Protein AF-A0A1F6MAG1-F1 (afdb_monomer)

Foldseek 3Di:
DDDDDDPDDDPPPDPPPPDDVVVVVVVVVVVVVVVVVVVVVVVVVVVVVVVVVVVVVVVVVVVVVVVVVVVVVCVCPPPVVVVVVCVVVVHDDDPDDDDDPPPDPPDDDD

pLDDT: mean 73.32, std 12.03, range [45.16, 94.0]

Radius of gyration: 43.18 Å; Cα contacts (8 Å, |Δi|>4): 7; chains: 1; bounding box: 71×40×134 Å

Secondary structure (DSSP, 8-state):
------SSS-----------HHHHHHHHHHHHHHHHHHHHHHHHHHHHHHHHHHHHHHHHHHHHHHHHHHHHHHHHHSHHHHHHHHHHTTPPP-SS------TT--PPP-

Mean predicted aligned error: 19.21 Å

Organism: NCBI:txid1798680

Solvent-accessible surface area (backbone atoms only — not comparable to full-atom values): 7004 Å² total; per-residue (Å²): 138,82,90,84,90,81,88,84,79,80,94,73,72,74,73,83,79,81,67,56,70,68,56,54,53,50,52,51,52,51,52,49,53,52,53,53,50,48,53,51,50,56,52,48,51,57,53,51,50,52,55,51,52,52,51,52,51,52,51,53,51,53,51,52,50,48,54,51,49,52,49,50,51,50,52,63,68,30,69,66,44,51,49,54,50,40,55,75,70,70,59,74,88,75,92,73,81,82,77,82,80,73,80,80,79,80,74,85,84,129

Sequence (110 aa):
MTYSSHAIQQKNMSAPVHMRPQVRFGLFGLALTLLVLYVIQTSTLSTKGFDIAQLDSRIRELEQENQRIDFQIAQHRSMQSIQGRLTSLGMVSAENPQYINLGGSVVARR

Structure (mmCIF, N/CA/C/O backbone):
data_AF-A0A1F6MAG1-F1
#
_entry.id   AF-A0A1F6MAG1-F1
#
loop_
_atom_site.group_PDB
_atom_site.id
_atom_site.type_symbol
_atom_site.label_atom_id
_atom_site.label_alt_id
_atom_site.label_comp_id
_atom_site.label_asym_id
_atom_site.label_entity_id
_atom_site.label_seq_id
_atom_site.pdbx_PDB_ins_code
_atom_site.Cartn_x
_atom_site.Cartn_y
_atom_site.Cartn_z
_atom_site.occupancy
_atom_site.B_iso_or_equiv
_atom_site.auth_seq_id
_atom_site.auth_comp_id
_atom_site.auth_asym_id
_atom_site.auth_atom_id
_atom_site.pdbx_PDB_model_num
ATOM 1 N N . MET A 1 1 ? 11.099 27.177 -79.022 1.00 45.16 1 MET A N 1
ATOM 2 C CA . MET A 1 1 ? 11.961 27.918 -78.075 1.00 45.16 1 MET A CA 1
ATOM 3 C C . MET A 1 1 ? 11.246 27.918 -76.732 1.00 45.16 1 MET A C 1
ATOM 5 O O . MET A 1 1 ? 10.394 28.756 -76.503 1.00 45.16 1 MET A O 1
ATOM 9 N N . THR A 1 2 ? 11.189 26.767 -76.069 1.00 47.81 2 THR A N 1
ATOM 10 C CA . THR A 1 2 ? 12.171 26.208 -75.114 1.00 47.81 2 THR A CA 1
ATOM 11 C C . THR A 1 2 ? 12.019 26.850 -73.737 1.00 47.81 2 THR A C 1
ATOM 13 O O . THR A 1 2 ? 12.453 27.966 -73.485 1.00 47.81 2 THR A O 1
ATOM 16 N N . TYR A 1 3 ? 11.331 26.085 -72.897 1.00 55.44 3 TYR A N 1
ATOM 17 C CA . TYR A 1 3 ? 10.999 26.278 -71.494 1.00 55.44 3 TYR A CA 1
ATOM 18 C C . TYR A 1 3 ? 12.281 26.312 -70.642 1.00 55.44 3 TYR A C 1
ATOM 20 O O . TYR A 1 3 ? 13.069 25.370 -70.694 1.00 55.44 3 TYR A O 1
ATOM 28 N N . SER A 1 4 ? 12.486 27.349 -69.830 1.00 56.59 4 SER A N 1
ATOM 29 C CA . SER A 1 4 ? 13.542 27.380 -68.805 1.00 56.59 4 SER A CA 1
ATOM 30 C C . SER A 1 4 ? 12.954 27.808 -67.460 1.00 56.59 4 SER A C 1
ATOM 32 O O . SER A 1 4 ? 13.171 28.917 -66.982 1.00 56.59 4 SER A O 1
ATOM 34 N N . SER A 1 5 ? 12.173 26.909 -66.859 1.00 61.94 5 SER A N 1
ATOM 35 C CA . SER A 1 5 ? 11.707 27.000 -65.473 1.00 61.94 5 SER A CA 1
ATOM 36 C C . SER A 1 5 ? 12.336 25.865 -64.667 1.00 61.94 5 SER A C 1
ATOM 38 O O . SER A 1 5 ? 11.705 24.856 -64.385 1.00 61.94 5 SER A O 1
ATOM 40 N N . HIS A 1 6 ? 13.620 26.013 -64.346 1.00 57.47 6 HIS A N 1
ATOM 41 C CA . HIS A 1 6 ? 14.326 25.157 -63.388 1.00 57.47 6 HIS A CA 1
ATOM 42 C C . HIS A 1 6 ? 15.360 25.998 -62.636 1.00 57.47 6 HIS A C 1
ATOM 44 O O . HIS A 1 6 ? 16.554 25.732 -62.679 1.00 57.47 6 HIS A O 1
ATOM 50 N N . ALA A 1 7 ? 14.903 27.065 -61.983 1.00 60.69 7 ALA A N 1
ATOM 51 C CA . ALA A 1 7 ? 15.760 27.905 -61.148 1.00 60.69 7 ALA A CA 1
ATOM 52 C C . ALA A 1 7 ? 15.323 27.922 -59.681 1.00 60.69 7 ALA A C 1
ATOM 54 O O . ALA A 1 7 ? 15.740 28.804 -58.955 1.00 60.69 7 ALA A O 1
ATOM 55 N N . ILE A 1 8 ? 14.493 26.981 -59.216 1.00 58.06 8 ILE A N 1
ATOM 56 C CA . ILE A 1 8 ? 14.210 26.822 -57.780 1.00 58.06 8 ILE A CA 1
ATOM 57 C C . ILE A 1 8 ? 13.969 25.340 -57.479 1.00 58.06 8 ILE A C 1
ATOM 59 O O . ILE A 1 8 ? 12.873 24.920 -57.124 1.00 58.06 8 ILE A O 1
ATOM 63 N N . GLN A 1 9 ? 14.983 24.499 -57.659 1.00 62.88 9 GLN A N 1
ATOM 64 C CA . GLN A 1 9 ? 14.946 23.171 -57.057 1.00 62.88 9 GLN A CA 1
ATOM 65 C C . GLN A 1 9 ? 16.329 22.813 -56.528 1.00 62.88 9 GLN A C 1
ATOM 67 O O . GLN A 1 9 ? 17.321 22.913 -57.237 1.00 62.88 9 GLN A O 1
ATOM 72 N N . GLN A 1 10 ? 16.348 22.388 -55.264 1.00 60.47 10 GLN A N 1
ATOM 73 C CA . GLN A 1 10 ? 17.463 21.726 -54.585 1.00 60.47 10 GLN A CA 1
ATOM 74 C C . GLN A 1 10 ? 18.631 22.602 -54.097 1.00 60.47 10 GLN A C 1
ATOM 76 O O . GLN A 1 10 ? 19.793 22.302 -54.330 1.00 60.47 10 GLN A O 1
ATOM 81 N N . LYS A 1 11 ? 18.344 23.598 -53.249 1.00 55.31 11 LYS A N 1
ATOM 82 C CA . LYS A 1 11 ? 19.283 24.008 -52.179 1.00 55.31 11 LYS A CA 1
ATOM 83 C C . LYS A 1 11 ? 18.819 23.470 -50.817 1.00 55.31 11 LYS A C 1
ATOM 85 O O . LYS A 1 11 ? 18.904 24.143 -49.803 1.00 55.31 11 LYS A O 1
ATOM 90 N N . ASN A 1 12 ? 18.325 22.235 -50.807 1.00 60.38 12 ASN A N 1
ATOM 91 C CA . ASN A 1 12 ? 18.151 21.431 -49.595 1.00 60.38 12 ASN A CA 1
ATOM 92 C C . ASN A 1 12 ? 19.123 20.250 -49.680 1.00 60.38 12 ASN A C 1
ATOM 94 O O . ASN A 1 12 ? 18.739 19.091 -49.573 1.00 60.38 12 ASN A O 1
ATOM 98 N N . MET A 1 13 ? 20.389 20.548 -49.971 1.00 56.38 13 MET A N 1
ATOM 99 C CA . MET A 1 13 ? 21.463 19.570 -49.878 1.00 56.38 13 MET A CA 1
ATOM 100 C C . MET A 1 13 ? 21.768 19.422 -48.390 1.00 56.38 13 MET A C 1
ATOM 102 O O . MET A 1 13 ? 22.483 20.231 -47.800 1.00 56.38 13 MET A O 1
ATOM 106 N N . SER A 1 14 ? 21.129 18.432 -47.768 1.00 62.75 14 SER A N 1
ATOM 107 C CA . SER A 1 14 ? 21.480 17.940 -46.444 1.00 62.75 14 SER A CA 1
ATOM 108 C C . SER A 1 14 ? 22.992 17.741 -46.401 1.00 62.75 14 SER A C 1
ATOM 110 O O . SER A 1 14 ? 23.539 16.951 -47.171 1.00 62.75 14 SER A O 1
ATOM 112 N N . ALA A 1 15 ? 23.668 18.513 -45.549 1.00 62.00 15 ALA A N 1
ATOM 113 C CA . ALA A 1 15 ? 25.105 18.410 -45.367 1.00 62.00 15 ALA A CA 1
ATOM 114 C C . ALA A 1 15 ? 25.474 16.938 -45.116 1.00 62.00 15 ALA A C 1
ATOM 116 O O . ALA A 1 15 ? 24.825 16.294 -44.283 1.00 62.00 15 ALA A O 1
ATOM 117 N N . PRO A 1 16 ? 26.484 16.376 -45.805 1.00 58.09 16 PRO A N 1
ATOM 118 C CA . PRO A 1 16 ? 26.960 15.047 -45.480 1.00 58.09 16 PRO A CA 1
ATOM 119 C C . PRO A 1 16 ? 27.588 15.133 -44.092 1.00 58.09 16 PRO A C 1
ATOM 121 O O . PRO A 1 16 ? 28.713 15.603 -43.926 1.00 58.09 16 PRO A O 1
ATOM 124 N N . VAL A 1 17 ? 26.835 14.715 -43.077 1.00 64.62 17 VAL A N 1
ATOM 125 C CA . VAL A 1 17 ? 27.335 14.569 -41.716 1.00 64.62 17 VAL A CA 1
ATOM 126 C C . VAL A 1 17 ? 28.367 13.439 -41.741 1.00 64.62 17 VAL A C 1
ATOM 128 O O . VAL A 1 17 ? 28.059 12.265 -41.537 1.00 64.62 17 VAL A O 1
ATOM 131 N N . HIS A 1 18 ? 29.619 13.794 -42.030 1.00 64.06 18 HIS A N 1
ATOM 132 C CA . HIS A 1 18 ? 30.786 12.949 -41.810 1.00 64.06 18 HIS A CA 1
ATOM 133 C C . HIS A 1 18 ? 31.040 12.884 -40.299 1.00 64.06 18 HIS A C 1
ATOM 135 O O . HIS A 1 18 ? 31.960 13.488 -39.752 1.00 64.06 18 HIS A O 1
ATOM 141 N N . MET A 1 19 ? 30.167 12.166 -39.594 1.00 63.09 19 MET A N 1
ATOM 142 C CA . MET A 1 19 ? 30.405 11.789 -38.208 1.00 63.09 19 MET A CA 1
ATOM 143 C C . MET A 1 19 ? 31.572 10.811 -38.178 1.00 63.09 19 MET A C 1
ATOM 145 O O . MET A 1 19 ? 31.524 9.750 -38.806 1.00 63.09 19 MET A O 1
ATOM 149 N N . ARG A 1 20 ? 32.614 11.162 -37.417 1.00 77.31 20 ARG A N 1
ATOM 150 C CA . ARG A 1 20 ? 33.705 10.242 -37.085 1.00 77.31 20 ARG A CA 1
ATOM 151 C C . ARG A 1 20 ? 33.109 8.915 -36.593 1.00 77.31 20 ARG A C 1
ATOM 153 O O . ARG A 1 20 ? 32.183 8.949 -35.777 1.00 77.31 20 ARG A O 1
ATOM 160 N N . PRO A 1 21 ? 33.633 7.754 -37.023 1.00 75.12 21 PRO A N 1
ATOM 161 C CA . PRO A 1 21 ? 33.065 6.447 -36.679 1.00 75.12 21 PRO A CA 1
ATOM 162 C C . PRO A 1 21 ? 32.954 6.231 -35.161 1.00 75.12 21 PRO A C 1
ATOM 164 O O . PRO A 1 21 ? 32.010 5.604 -34.696 1.00 75.12 21 PRO A O 1
ATOM 167 N N . GLN A 1 22 ? 33.835 6.857 -34.377 1.00 79.00 22 GLN A N 1
ATOM 168 C CA . GLN A 1 22 ? 33.795 6.871 -32.911 1.00 79.00 22 GLN A CA 1
ATOM 169 C C . GLN A 1 22 ? 32.488 7.447 -32.337 1.00 79.00 22 GLN A C 1
ATOM 171 O O . GLN A 1 22 ? 31.956 6.912 -31.370 1.00 79.00 22 GLN A O 1
ATOM 176 N N . VAL A 1 23 ? 31.928 8.495 -32.955 1.00 86.12 23 VAL A N 1
ATOM 177 C CA . VAL A 1 23 ? 30.664 9.110 -32.513 1.00 86.12 23 VAL A CA 1
ATOM 178 C C . VAL A 1 23 ? 29.492 8.168 -32.776 1.00 86.12 23 VAL A C 1
ATOM 180 O O . VAL A 1 23 ? 28.591 8.068 -31.951 1.00 86.12 23 VAL A O 1
ATOM 183 N N . ARG A 1 24 ? 29.520 7.427 -33.892 1.00 82.94 24 ARG A N 1
ATOM 184 C CA . ARG A 1 24 ? 28.489 6.431 -34.218 1.00 82.94 24 ARG A CA 1
ATOM 185 C C . ARG A 1 24 ? 28.489 5.275 -33.223 1.00 82.94 24 ARG A C 1
ATOM 187 O O . ARG A 1 24 ? 27.424 4.919 -32.735 1.00 82.94 24 ARG A O 1
ATOM 194 N N . PHE A 1 25 ? 29.663 4.741 -32.879 1.00 87.94 25 PHE A N 1
ATOM 195 C CA . PHE A 1 25 ? 29.775 3.692 -31.861 1.00 87.94 25 PHE A CA 1
ATOM 196 C C . PHE A 1 25 ? 29.337 4.178 -30.476 1.00 87.94 25 PHE A C 1
ATOM 198 O O . PHE A 1 25 ? 28.609 3.465 -29.790 1.00 87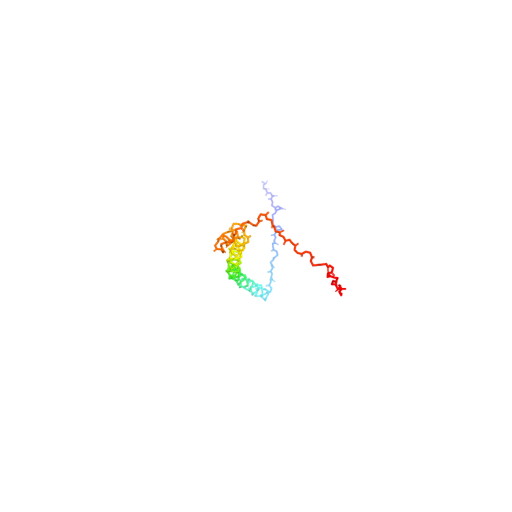.94 25 PHE A O 1
ATOM 205 N N . GLY A 1 26 ? 29.701 5.406 -30.092 1.00 92.62 26 GLY A N 1
ATOM 206 C CA . GLY A 1 26 ? 29.231 6.015 -28.845 1.00 92.62 26 GLY A CA 1
ATOM 207 C C . GLY A 1 26 ? 27.709 6.176 -28.805 1.00 92.62 26 GLY A C 1
ATOM 208 O O . GLY A 1 26 ? 27.079 5.810 -27.815 1.00 92.62 26 GLY A O 1
ATOM 209 N N . LEU A 1 27 ? 27.104 6.651 -29.899 1.00 90.00 27 LEU A N 1
ATOM 210 C CA . LEU A 1 27 ? 25.651 6.799 -30.013 1.00 90.00 27 LEU A CA 1
ATOM 211 C C . LEU A 1 27 ? 24.933 5.443 -29.938 1.00 90.00 27 LEU A C 1
ATOM 213 O O . LEU A 1 27 ? 23.900 5.327 -29.286 1.00 90.00 27 LEU A O 1
ATOM 217 N N . PHE A 1 28 ? 25.499 4.414 -30.574 1.00 92.88 28 PHE A N 1
ATOM 218 C CA . PHE A 1 28 ? 24.949 3.061 -30.555 1.00 92.88 28 PHE A CA 1
ATOM 219 C C . PHE A 1 28 ? 25.016 2.447 -29.155 1.00 92.88 28 PHE A C 1
ATOM 221 O O . PHE A 1 28 ? 24.032 1.887 -28.683 1.00 92.88 28 PHE A O 1
ATOM 228 N N . GLY A 1 29 ? 26.146 2.614 -28.461 1.00 94.00 29 GLY A N 1
ATOM 229 C CA . GLY A 1 29 ? 26.296 2.192 -27.069 1.00 94.00 29 GLY A CA 1
ATOM 230 C C . GLY A 1 29 ? 25.305 2.901 -26.147 1.00 94.00 29 GLY A C 1
ATOM 231 O O . GLY A 1 29 ? 24.633 2.247 -25.357 1.00 94.00 29 GLY A O 1
ATOM 232 N N . LEU A 1 30 ? 25.143 4.221 -26.292 1.00 92.88 30 LEU A N 1
ATOM 233 C CA . LEU A 1 30 ? 24.171 4.996 -25.517 1.00 92.88 30 LEU A CA 1
ATOM 234 C C . LEU A 1 30 ? 22.733 4.513 -25.757 1.00 92.88 30 LEU A C 1
ATOM 236 O O . LEU A 1 30 ? 21.988 4.312 -24.799 1.00 92.88 30 LEU A O 1
ATOM 240 N N . ALA A 1 31 ? 22.354 4.296 -27.018 1.00 91.69 31 ALA A N 1
ATOM 241 C CA . ALA A 1 31 ? 21.035 3.785 -27.375 1.00 91.69 31 ALA A CA 1
ATOM 242 C C . ALA A 1 31 ? 20.782 2.396 -26.771 1.00 91.69 31 ALA A C 1
ATOM 244 O O . ALA A 1 31 ? 19.699 2.141 -26.247 1.00 91.69 31 ALA A O 1
ATOM 245 N N . LEU A 1 32 ? 21.793 1.522 -26.785 1.00 93.31 32 LEU A N 1
ATOM 246 C CA . LEU A 1 32 ? 21.701 0.184 -26.207 1.00 93.31 32 LEU A CA 1
ATOM 247 C C . LEU A 1 32 ? 21.534 0.238 -24.682 1.00 93.31 32 LEU A C 1
ATOM 249 O O . LEU A 1 32 ? 20.672 -0.444 -24.134 1.00 93.31 32 LEU A O 1
ATOM 253 N N . THR A 1 33 ? 22.291 1.101 -24.000 1.00 91.19 33 THR A N 1
ATOM 254 C CA . THR A 1 33 ? 22.165 1.315 -22.551 1.00 91.19 33 THR A CA 1
ATOM 255 C C . THR A 1 33 ? 20.782 1.844 -22.180 1.00 91.19 33 THR A C 1
ATOM 257 O O . THR A 1 33 ? 20.171 1.341 -21.240 1.00 91.19 33 THR A O 1
ATOM 260 N N . LEU A 1 34 ? 20.252 2.817 -22.930 1.00 90.94 34 LEU A N 1
ATOM 261 C CA . LEU A 1 34 ? 18.901 3.346 -22.712 1.00 90.94 34 LEU A CA 1
ATOM 262 C C . LEU A 1 34 ? 17.824 2.278 -22.935 1.00 90.94 34 LEU A C 1
ATOM 264 O O . LEU A 1 34 ? 16.868 2.219 -22.167 1.00 90.94 34 LEU A O 1
ATOM 268 N N . LEU A 1 35 ? 17.996 1.410 -23.934 1.00 90.38 35 LEU A N 1
ATOM 269 C CA . LEU A 1 35 ? 17.076 0.308 -24.214 1.00 90.38 35 LEU A CA 1
ATOM 270 C C . LEU A 1 35 ? 17.054 -0.709 -23.066 1.00 90.38 35 LEU A C 1
ATOM 272 O O . LEU A 1 35 ? 15.983 -1.077 -22.589 1.00 90.38 35 LEU A O 1
ATOM 276 N N . VAL A 1 36 ? 18.225 -1.120 -22.576 1.00 87.56 36 VAL A N 1
ATOM 277 C CA . VAL A 1 36 ? 18.330 -2.041 -21.433 1.00 87.56 36 VAL A CA 1
ATOM 278 C C . VAL A 1 36 ? 17.733 -1.411 -20.171 1.00 87.56 36 VAL A C 1
ATOM 280 O O . VAL A 1 36 ? 16.955 -2.052 -19.467 1.00 87.56 36 VAL A O 1
ATOM 283 N N . LEU A 1 37 ? 18.040 -0.139 -19.905 1.00 86.81 37 LEU A N 1
ATOM 284 C CA . LEU A 1 37 ? 17.531 0.584 -18.739 1.00 86.81 37 LEU A CA 1
ATOM 285 C C . LEU A 1 37 ? 16.007 0.757 -18.800 1.00 86.81 37 LEU A C 1
ATOM 287 O O . LEU A 1 37 ? 15.340 0.604 -17.779 1.00 86.81 37 LEU A O 1
ATOM 291 N N . TYR A 1 38 ? 15.448 0.993 -19.991 1.00 84.50 38 TYR A N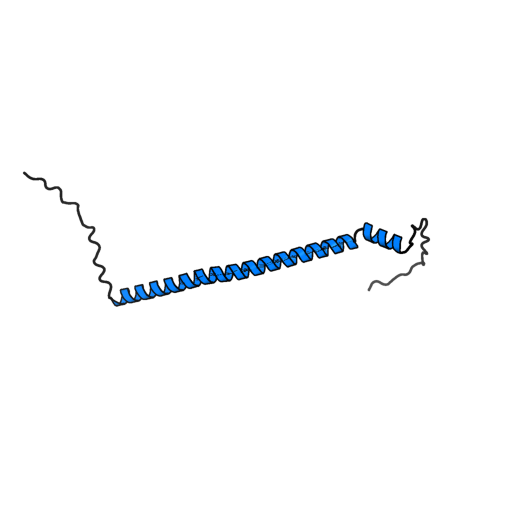 1
ATOM 292 C CA . TYR A 1 38 ? 14.005 1.042 -20.218 1.00 84.50 38 TYR A CA 1
ATOM 293 C C . TYR A 1 38 ? 13.334 -0.295 -19.890 1.00 84.50 38 TYR A C 1
ATOM 295 O O . TYR A 1 38 ? 12.378 -0.322 -19.122 1.00 84.50 38 TYR A O 1
ATOM 303 N N . VAL A 1 39 ? 13.877 -1.414 -20.378 1.00 81.06 39 VAL A N 1
ATOM 304 C CA . VAL A 1 39 ? 13.334 -2.754 -20.093 1.00 81.06 39 VAL A CA 1
ATOM 305 C C . VAL A 1 39 ? 13.383 -3.076 -18.596 1.00 81.06 39 VAL A C 1
ATOM 307 O O . VAL A 1 39 ? 12.418 -3.618 -18.052 1.00 81.06 39 VAL A O 1
ATOM 310 N N . ILE A 1 40 ? 14.464 -2.706 -17.902 1.00 77.00 40 ILE A N 1
ATOM 311 C CA . ILE A 1 40 ? 14.575 -2.873 -16.445 1.00 77.00 40 ILE A CA 1
ATOM 312 C C . ILE A 1 40 ? 13.559 -1.981 -15.719 1.00 77.00 40 ILE A C 1
ATOM 314 O O . ILE A 1 40 ? 12.903 -2.442 -14.786 1.00 77.00 40 ILE A O 1
ATOM 318 N N . GLN A 1 41 ? 13.375 -0.727 -16.144 1.00 70.25 41 GLN A N 1
ATOM 319 C CA . GLN A 1 41 ? 12.350 0.154 -15.576 1.00 70.25 41 GLN A CA 1
ATOM 320 C C . GLN A 1 41 ? 10.948 -0.419 -15.766 1.00 70.25 41 GLN A C 1
ATOM 322 O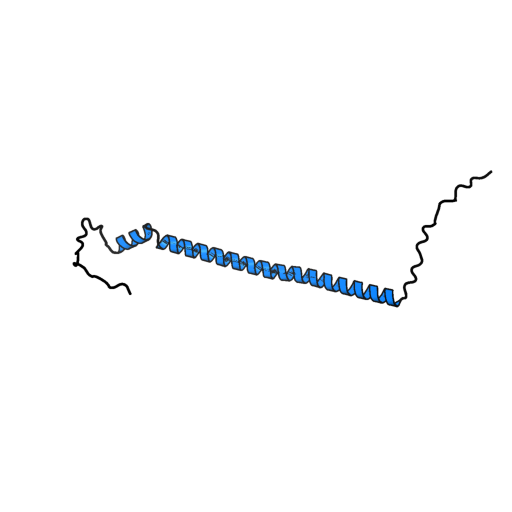 O . GLN A 1 41 ? 10.201 -0.501 -14.798 1.00 70.25 41 GLN A O 1
ATOM 327 N N . THR A 1 42 ? 10.603 -0.881 -16.967 1.00 69.12 42 THR A N 1
ATOM 328 C CA . THR A 1 42 ? 9.305 -1.507 -17.241 1.00 69.12 42 THR A CA 1
ATOM 329 C C . THR A 1 42 ? 9.099 -2.760 -16.390 1.00 69.12 42 THR A C 1
ATOM 331 O O . THR A 1 42 ? 8.043 -2.918 -15.785 1.00 69.12 42 THR A O 1
ATOM 334 N N . SER A 1 43 ? 10.126 -3.607 -16.267 1.00 60.03 43 SER A N 1
ATOM 335 C CA . SER A 1 43 ? 10.056 -4.842 -15.473 1.00 60.03 43 SER A CA 1
ATOM 336 C C . SER A 1 43 ? 9.937 -4.557 -13.971 1.00 60.03 43 SER A C 1
ATOM 338 O O . SER A 1 43 ? 9.150 -5.194 -13.278 1.00 60.03 43 SER A O 1
ATOM 340 N N . THR A 1 44 ? 10.666 -3.560 -13.459 1.00 57.38 44 THR A N 1
ATOM 341 C CA . THR A 1 44 ? 10.583 -3.151 -12.045 1.00 57.38 44 THR A CA 1
ATOM 342 C C . THR A 1 44 ? 9.282 -2.424 -11.722 1.00 57.38 44 THR A C 1
ATOM 344 O O . THR A 1 44 ? 8.808 -2.538 -10.596 1.00 57.38 44 THR A O 1
ATOM 347 N N . LEU A 1 45 ? 8.661 -1.730 -12.681 1.00 56.41 45 LEU A N 1
ATOM 348 C CA . LEU A 1 45 ? 7.321 -1.159 -12.520 1.00 56.41 45 LEU A CA 1
ATOM 349 C C . LEU A 1 45 ? 6.279 -2.263 -12.288 1.00 56.41 45 LEU A C 1
ATOM 351 O O . LEU A 1 45 ? 5.435 -2.133 -11.403 1.00 56.41 45 LEU A O 1
ATOM 355 N N . SER A 1 46 ? 6.381 -3.372 -13.027 1.00 51.06 46 SER A N 1
ATOM 356 C CA . SER A 1 46 ? 5.511 -4.538 -12.850 1.00 51.06 46 SER A CA 1
ATOM 357 C C . SER A 1 46 ? 5.728 -5.236 -11.504 1.00 51.06 46 SER A C 1
ATOM 359 O O . SER A 1 46 ? 4.750 -5.585 -10.847 1.00 51.06 46 SER A O 1
ATOM 361 N N . THR A 1 47 ? 6.975 -5.382 -11.041 1.00 58.81 47 THR A N 1
ATOM 362 C CA . THR A 1 47 ? 7.258 -5.979 -9.721 1.00 58.81 47 THR A CA 1
ATOM 363 C C . THR A 1 47 ? 6.816 -5.069 -8.571 1.00 58.81 47 THR A C 1
ATOM 365 O O . THR A 1 47 ? 6.179 -5.533 -7.631 1.00 58.81 47 THR A O 1
ATOM 368 N N . LYS A 1 48 ? 7.062 -3.756 -8.667 1.00 58.50 48 LYS A N 1
ATOM 369 C CA . LYS A 1 48 ? 6.622 -2.781 -7.654 1.00 58.50 48 LYS A CA 1
ATOM 370 C C . LYS A 1 48 ? 5.100 -2.687 -7.563 1.00 58.50 48 LYS A C 1
ATOM 372 O O . LYS A 1 48 ? 4.576 -2.505 -6.471 1.00 58.50 48 LYS A O 1
ATOM 377 N N . GLY A 1 49 ? 4.386 -2.837 -8.680 1.00 61.56 49 GLY A N 1
ATOM 378 C CA . GLY A 1 49 ? 2.923 -2.893 -8.681 1.00 61.56 49 GLY A CA 1
ATOM 379 C C . GLY A 1 49 ? 2.370 -4.085 -7.893 1.00 61.56 49 GLY A C 1
ATOM 380 O O . GLY A 1 49 ? 1.352 -3.947 -7.221 1.00 61.56 49 GLY A O 1
ATOM 381 N N . PHE A 1 50 ? 3.060 -5.229 -7.918 1.00 62.84 50 PHE A N 1
ATOM 382 C CA . PHE A 1 50 ? 2.672 -6.414 -7.152 1.00 62.84 50 PHE A CA 1
ATOM 383 C C . PHE A 1 50 ? 2.885 -6.226 -5.646 1.00 62.84 50 PHE A C 1
ATOM 385 O O . PHE A 1 50 ? 1.996 -6.554 -4.861 1.00 62.84 50 PHE A O 1
ATOM 392 N N . ASP A 1 51 ? 4.010 -5.628 -5.248 1.00 66.94 51 ASP A N 1
ATOM 393 C CA . ASP A 1 51 ? 4.271 -5.298 -3.844 1.00 66.94 51 ASP A CA 1
ATOM 394 C C . ASP A 1 51 ? 3.239 -4.290 -3.316 1.00 66.94 51 ASP A C 1
ATOM 396 O O . ASP A 1 51 ? 2.662 -4.490 -2.250 1.00 66.94 51 ASP A O 1
ATOM 400 N N . ILE A 1 52 ? 2.928 -3.247 -4.093 1.00 72.69 52 ILE A N 1
ATOM 401 C CA . ILE A 1 52 ? 1.893 -2.262 -3.739 1.00 72.69 52 ILE A CA 1
ATOM 402 C C . ILE A 1 52 ? 0.521 -2.934 -3.606 1.00 72.69 52 ILE A C 1
ATOM 404 O O . ILE A 1 52 ? -0.177 -2.694 -2.626 1.00 72.69 52 ILE A O 1
ATOM 408 N N . ALA A 1 53 ? 0.147 -3.818 -4.536 1.00 72.00 53 ALA A N 1
ATOM 409 C CA . ALA A 1 53 ? -1.126 -4.534 -4.475 1.00 72.00 53 ALA A CA 1
ATOM 410 C C . ALA A 1 53 ? -1.231 -5.459 -3.246 1.00 72.00 53 ALA A C 1
ATOM 412 O O . ALA A 1 53 ? -2.308 -5.584 -2.653 1.00 72.00 53 ALA A O 1
ATOM 413 N N . GLN A 1 54 ? -0.128 -6.092 -2.833 1.00 75.12 54 GLN A N 1
ATOM 414 C CA . GLN A 1 54 ? -0.087 -6.867 -1.590 1.00 75.12 54 GLN A CA 1
ATOM 415 C C . GLN A 1 54 ? -0.220 -5.978 -0.353 1.00 75.12 54 GLN A C 1
ATOM 417 O O . GLN A 1 54 ? -0.981 -6.316 0.555 1.00 75.12 54 GLN A O 1
ATOM 422 N N . LEU A 1 55 ? 0.482 -4.842 -0.319 1.00 77.62 55 LEU A N 1
ATOM 423 C CA . LEU A 1 55 ? 0.382 -3.881 0.779 1.00 77.62 55 LEU A CA 1
ATOM 424 C C . LEU A 1 55 ? -1.047 -3.331 0.903 1.00 77.62 55 LEU A C 1
ATOM 426 O O . LEU A 1 55 ? -1.600 -3.343 2.001 1.00 77.62 55 LEU A O 1
ATOM 430 N N . ASP A 1 56 ? -1.681 -2.947 -0.206 1.00 79.50 56 ASP A N 1
ATOM 431 C CA . ASP A 1 56 ? -3.078 -2.493 -0.232 1.00 79.50 56 ASP A CA 1
ATOM 432 C C . ASP A 1 56 ? -4.045 -3.579 0.250 1.00 79.50 56 ASP A C 1
ATOM 434 O O . ASP A 1 56 ? -4.981 -3.298 1.001 1.00 79.50 56 ASP A O 1
ATOM 438 N N . SER A 1 57 ? -3.821 -4.834 -0.150 1.00 80.75 57 SER A N 1
ATOM 439 C CA . SER A 1 57 ? -4.635 -5.962 0.317 1.00 80.75 57 SER A CA 1
ATOM 440 C C . SER A 1 57 ? -4.522 -6.133 1.833 1.00 80.75 57 SER A C 1
ATOM 442 O O . SER A 1 57 ? -5.532 -6.328 2.508 1.00 80.75 57 SER A O 1
ATOM 444 N N . ARG A 1 58 ? -3.312 -5.982 2.383 1.00 83.25 58 ARG A N 1
ATOM 445 C CA . ARG A 1 58 ? -3.066 -6.078 3.824 1.00 83.25 58 ARG A CA 1
ATOM 446 C C . ARG A 1 58 ? -3.694 -4.923 4.603 1.00 83.25 58 ARG A C 1
ATOM 448 O O . ARG A 1 58 ? -4.237 -5.148 5.680 1.00 83.25 58 ARG A O 1
ATOM 455 N N . ILE A 1 59 ? -3.647 -3.705 4.063 1.00 89.38 59 ILE A N 1
ATOM 456 C CA . ILE A 1 59 ? -4.315 -2.537 4.654 1.00 89.38 59 ILE A CA 1
ATOM 457 C C . ILE A 1 59 ? -5.825 -2.780 4.722 1.00 89.38 59 ILE A C 1
ATOM 459 O O . ILE A 1 59 ? -6.420 -2.609 5.782 1.00 89.38 59 ILE A O 1
ATOM 463 N N . ARG A 1 60 ? -6.435 -3.255 3.629 1.00 87.25 60 ARG A N 1
ATOM 464 C CA . ARG A 1 60 ? -7.875 -3.559 3.582 1.00 87.25 60 ARG A CA 1
ATOM 465 C C . ARG A 1 60 ? -8.283 -4.639 4.582 1.00 87.25 60 ARG A C 1
ATOM 467 O O . ARG A 1 60 ? -9.339 -4.524 5.199 1.00 87.25 60 ARG A O 1
ATOM 474 N N . GLU A 1 61 ? -7.466 -5.676 4.743 1.00 90.88 61 GLU A N 1
ATOM 475 C CA . GLU A 1 61 ? -7.699 -6.738 5.729 1.00 90.88 61 GLU A CA 1
ATOM 476 C C . GLU A 1 61 ? -7.675 -6.184 7.163 1.00 90.88 61 GLU A C 1
ATOM 478 O O . GLU A 1 61 ? -8.607 -6.409 7.934 1.00 90.88 61 GLU A O 1
ATOM 483 N N . LEU A 1 62 ? -6.661 -5.378 7.491 1.00 88.44 62 LEU A N 1
ATOM 484 C CA . LEU A 1 62 ? -6.525 -4.739 8.803 1.00 88.44 62 LEU A CA 1
ATOM 485 C C . LEU A 1 62 ? -7.654 -3.738 9.096 1.00 88.44 62 LEU A C 1
ATOM 487 O O . LEU A 1 62 ? -8.122 -3.647 10.231 1.00 88.44 62 LEU A O 1
ATOM 491 N N . GLU A 1 63 ? -8.117 -2.987 8.096 1.00 88.56 63 GLU A N 1
ATOM 492 C CA . GLU A 1 63 ? -9.261 -2.081 8.244 1.00 88.56 63 GLU A CA 1
ATOM 493 C C . GLU A 1 63 ? -10.559 -2.841 8.529 1.00 88.56 63 GLU A C 1
ATOM 495 O O . GLU A 1 63 ? -11.317 -2.445 9.416 1.00 88.56 63 GLU A O 1
ATOM 500 N N . GLN A 1 64 ? -10.807 -3.951 7.828 1.00 90.00 64 GLN A N 1
ATOM 501 C CA . GLN A 1 64 ? -11.969 -4.799 8.105 1.00 90.00 64 GLN A CA 1
ATOM 502 C C . GLN A 1 64 ? -11.911 -5.405 9.508 1.00 90.00 64 GLN A C 1
ATOM 504 O O . GLN A 1 64 ? -12.933 -5.475 10.195 1.00 90.00 64 GLN A O 1
ATOM 509 N N . GLU A 1 65 ? -10.729 -5.830 9.952 1.00 89.50 65 GLU A N 1
ATOM 510 C CA . GLU A 1 65 ? -10.551 -6.375 11.294 1.00 89.50 65 GLU A CA 1
ATOM 511 C C . GLU A 1 65 ? -10.812 -5.314 12.371 1.00 89.50 65 GLU A C 1
ATOM 513 O O . GLU A 1 65 ? -11.571 -5.573 13.308 1.00 89.50 65 GLU A O 1
ATOM 518 N N . ASN A 1 66 ? -10.301 -4.092 12.194 1.00 89.50 66 ASN A N 1
ATOM 519 C CA . ASN A 1 66 ? -10.615 -2.969 13.080 1.00 89.50 66 ASN A CA 1
ATOM 520 C C . ASN A 1 66 ? -12.117 -2.673 13.125 1.00 89.50 66 ASN A C 1
ATOM 522 O O . ASN A 1 66 ? -12.690 -2.602 14.209 1.00 89.50 66 ASN A O 1
ATOM 526 N N . GLN A 1 67 ? -12.785 -2.584 11.972 1.00 87.69 67 GLN A N 1
ATOM 527 C CA . GLN A 1 67 ? -14.234 -2.352 11.921 1.00 87.69 67 GLN A CA 1
ATOM 528 C C . GLN A 1 67 ? -15.020 -3.448 12.651 1.00 87.69 67 GLN A C 1
ATOM 530 O O . GLN A 1 67 ? -16.007 -3.170 13.337 1.00 87.69 67 GLN A O 1
ATOM 535 N N . ARG A 1 68 ? -14.580 -4.706 12.538 1.00 89.56 68 ARG A N 1
ATOM 536 C CA . ARG A 1 68 ? -15.188 -5.829 13.255 1.00 89.56 68 ARG A CA 1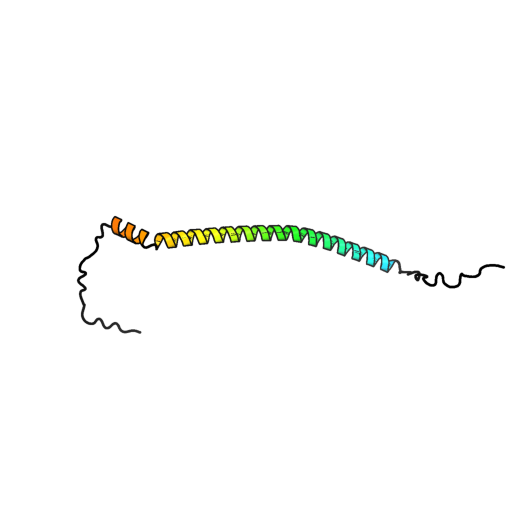
ATOM 537 C C . ARG A 1 68 ? -15.006 -5.701 14.765 1.00 89.56 68 ARG A C 1
ATOM 539 O O . ARG A 1 68 ? -15.953 -5.961 15.509 1.00 89.56 68 ARG A O 1
ATOM 546 N N . ILE A 1 69 ? -13.815 -5.318 15.217 1.00 87.31 69 ILE A N 1
ATOM 547 C CA . ILE A 1 69 ? -13.521 -5.095 16.636 1.00 87.31 69 ILE A CA 1
ATOM 548 C C . ILE A 1 69 ? -14.352 -3.923 17.169 1.00 87.31 69 ILE A C 1
ATOM 550 O O . ILE A 1 69 ? -14.998 -4.062 18.206 1.00 87.31 69 ILE A O 1
ATOM 554 N N . ASP A 1 70 ? -14.426 -2.813 16.439 1.00 84.75 70 ASP A N 1
ATOM 555 C CA . ASP A 1 70 ? -15.233 -1.648 16.811 1.00 84.75 70 ASP A CA 1
ATOM 556 C C . ASP A 1 70 ? -16.717 -2.001 16.933 1.00 84.75 70 ASP A C 1
ATOM 558 O O . ASP A 1 70 ? -17.383 -1.601 17.892 1.00 84.75 70 ASP A O 1
ATOM 562 N N . PHE A 1 71 ? -17.232 -2.823 16.017 1.00 87.44 71 PHE A N 1
ATOM 563 C CA . PHE A 1 71 ? -18.594 -3.338 16.104 1.00 87.44 71 PHE A CA 1
ATOM 564 C C . PHE A 1 71 ? -18.807 -4.197 17.358 1.00 87.44 71 PHE A C 1
ATOM 566 O O . PHE A 1 71 ? -19.811 -4.033 18.052 1.00 87.44 71 PHE A O 1
ATOM 573 N N . GLN A 1 72 ? -17.862 -5.076 17.701 1.00 84.69 72 GLN A N 1
ATOM 574 C CA . GLN A 1 72 ? -17.937 -5.876 18.928 1.00 84.69 72 GLN A CA 1
ATOM 575 C C . GLN A 1 72 ? -17.874 -5.003 20.184 1.00 84.69 72 GLN A C 1
ATOM 577 O O . GLN A 1 72 ? -18.629 -5.231 21.130 1.00 84.69 72 GLN A O 1
ATOM 582 N N . ILE A 1 73 ? -17.027 -3.971 20.198 1.00 83.25 73 ILE A N 1
ATOM 583 C CA . ILE A 1 73 ? -16.964 -2.998 21.293 1.00 83.25 73 ILE A CA 1
ATOM 584 C C . ILE A 1 73 ? -18.305 -2.279 21.421 1.00 83.25 73 ILE A C 1
ATOM 586 O O . ILE A 1 73 ? -18.835 -2.184 22.528 1.00 83.25 73 ILE A O 1
ATOM 590 N N . ALA A 1 74 ? -18.883 -1.809 20.316 1.00 81.56 74 ALA A N 1
ATOM 591 C CA . ALA A 1 74 ? -20.188 -1.160 20.312 1.00 81.56 74 ALA A CA 1
ATOM 592 C C . ALA A 1 74 ? -21.290 -2.110 20.803 1.00 81.56 74 ALA A C 1
ATOM 594 O O . ALA A 1 74 ? -22.106 -1.723 21.636 1.00 81.56 74 ALA A O 1
ATOM 595 N N . GLN A 1 75 ? -21.273 -3.374 20.376 1.00 80.50 75 GLN A N 1
ATOM 596 C CA . GLN A 1 75 ? -22.205 -4.399 20.837 1.00 80.50 75 GLN A CA 1
ATOM 597 C C . GLN A 1 75 ? -22.064 -4.644 22.344 1.00 80.50 75 GLN A C 1
ATOM 599 O O . GLN A 1 75 ? -23.063 -4.665 23.063 1.00 80.50 75 GLN A O 1
ATOM 604 N N . HIS A 1 76 ? -20.836 -4.770 22.847 1.00 76.75 76 HIS A N 1
ATOM 605 C CA . HIS A 1 76 ? -20.560 -4.971 24.267 1.00 76.75 76 HIS A CA 1
ATOM 606 C C . HIS A 1 76 ? -20.827 -3.738 25.127 1.00 76.75 76 HIS A C 1
ATOM 608 O O . HIS A 1 76 ? -21.189 -3.911 26.287 1.00 76.75 76 HIS A O 1
ATOM 614 N N . ARG A 1 77 ? -20.688 -2.525 24.587 1.00 74.25 77 ARG A N 1
ATOM 615 C CA . ARG A 1 77 ? -21.024 -1.265 25.267 1.00 7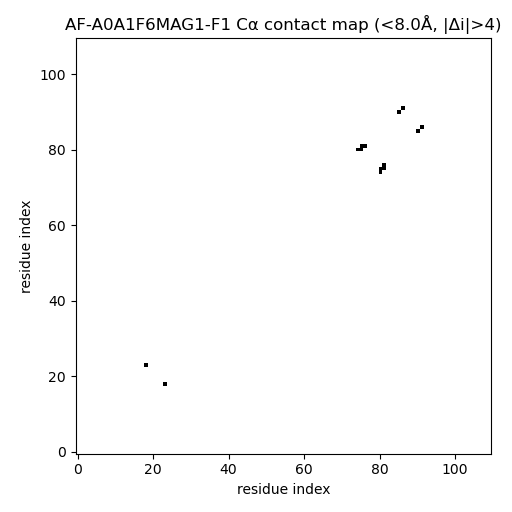4.25 77 ARG A CA 1
ATOM 616 C C . ARG A 1 77 ? -22.491 -0.869 25.123 1.00 74.25 77 ARG A C 1
ATOM 618 O O . ARG A 1 77 ? -22.934 0.028 25.834 1.00 74.25 77 ARG A O 1
ATOM 625 N N . SER A 1 78 ? -23.229 -1.486 24.202 1.00 78.62 78 SER A N 1
ATOM 626 C CA . SER A 1 78 ? -24.626 -1.139 23.960 1.00 78.62 78 SER A CA 1
ATOM 627 C C . SER A 1 78 ? -25.450 -1.305 25.237 1.00 78.62 78 SER A C 1
ATOM 629 O O . SER A 1 78 ? -25.265 -2.246 26.005 1.00 78.62 78 SER A O 1
ATOM 631 N N . MET A 1 79 ? -26.405 -0.403 25.460 1.00 69.31 79 MET A N 1
ATOM 632 C CA . MET A 1 79 ? -27.287 -0.476 26.629 1.00 69.31 79 MET A CA 1
ATOM 633 C C . MET A 1 79 ? -28.008 -1.835 26.724 1.00 69.31 79 MET A C 1
ATOM 635 O O . MET A 1 79 ? -28.253 -2.336 27.819 1.00 69.31 79 MET A O 1
ATOM 639 N N . GLN A 1 80 ? -28.258 -2.467 25.571 1.00 69.38 80 GLN A N 1
ATOM 640 C CA . GLN A 1 80 ? -28.825 -3.806 25.432 1.00 69.38 80 GLN A CA 1
ATOM 641 C C . GLN A 1 80 ? -27.961 -4.894 26.095 1.00 69.38 80 GLN A C 1
ATOM 643 O O . GLN A 1 80 ? -28.491 -5.764 26.785 1.00 69.38 80 GLN A O 1
ATOM 648 N N . SER A 1 81 ? -26.634 -4.866 25.911 1.00 68.88 81 SER A N 1
ATOM 649 C CA . SER A 1 81 ? -25.733 -5.861 26.514 1.00 68.88 81 SER A CA 1
ATOM 650 C C . SER A 1 81 ? -25.609 -5.660 28.025 1.00 68.88 81 SER A C 1
ATOM 652 O O . SER A 1 81 ? -25.531 -6.638 28.771 1.00 68.88 81 SER A O 1
ATOM 654 N N . ILE A 1 82 ? -25.619 -4.402 28.479 1.00 71.50 82 ILE A N 1
ATOM 655 C CA . ILE A 1 82 ? -25.590 -4.046 29.897 1.00 71.50 82 ILE A CA 1
ATOM 656 C C . ILE A 1 82 ? -26.879 -4.539 30.553 1.00 71.50 82 ILE A C 1
ATOM 658 O O . ILE A 1 82 ? -26.809 -5.278 31.529 1.00 71.50 82 ILE A O 1
ATOM 662 N N . GLN A 1 83 ? -28.044 -4.230 29.978 1.00 67.88 83 GLN A N 1
ATOM 663 C CA . GLN A 1 83 ? -29.334 -4.715 30.474 1.00 67.88 83 GLN A CA 1
ATOM 664 C C . GLN A 1 83 ? -29.408 -6.242 30.486 1.00 67.88 83 GLN A C 1
ATOM 666 O O . GLN A 1 83 ? -29.753 -6.804 31.518 1.00 67.88 83 GLN A O 1
ATOM 671 N N . GLY A 1 84 ? -28.989 -6.927 29.416 1.00 72.06 84 GLY A N 1
ATOM 672 C CA . GLY A 1 84 ? -28.962 -8.393 29.386 1.00 72.06 84 GLY A CA 1
ATOM 673 C C . GLY A 1 84 ? -28.095 -9.006 30.495 1.00 72.06 84 GLY A C 1
ATOM 674 O O . GLY A 1 84 ? -28.499 -9.981 31.131 1.00 72.06 84 GLY A O 1
ATOM 675 N N . ARG A 1 85 ? -26.935 -8.401 30.797 1.00 69.00 85 ARG A N 1
ATOM 676 C CA . ARG A 1 85 ? -26.085 -8.817 31.927 1.00 69.00 85 ARG A CA 1
ATOM 677 C C . ARG A 1 85 ? -26.743 -8.533 33.278 1.00 69.00 85 ARG A C 1
ATOM 679 O O . ARG A 1 85 ? -26.727 -9.413 34.133 1.00 69.00 85 ARG A O 1
ATOM 686 N N . LEU A 1 86 ? -27.351 -7.360 33.465 1.00 69.12 86 LEU A N 1
ATOM 687 C CA . LEU A 1 86 ? -28.075 -7.001 34.693 1.00 69.12 86 LEU A CA 1
ATOM 688 C C . LEU A 1 86 ? -29.234 -7.975 34.970 1.00 69.12 86 LEU A C 1
ATOM 690 O O . LEU A 1 86 ? -29.377 -8.442 36.099 1.00 69.12 86 LEU A O 1
ATOM 694 N N . THR A 1 87 ? -29.997 -8.354 33.937 1.00 67.56 87 THR A N 1
ATOM 695 C CA . THR A 1 87 ? -31.071 -9.354 34.043 1.00 67.56 87 THR A CA 1
ATOM 696 C C . THR A 1 87 ? -30.519 -10.743 34.373 1.00 67.56 87 THR A C 1
ATOM 698 O O . THR A 1 87 ? -31.075 -11.428 35.226 1.00 67.56 87 THR A O 1
ATOM 701 N N . SER A 1 88 ? -29.396 -11.152 33.764 1.00 70.25 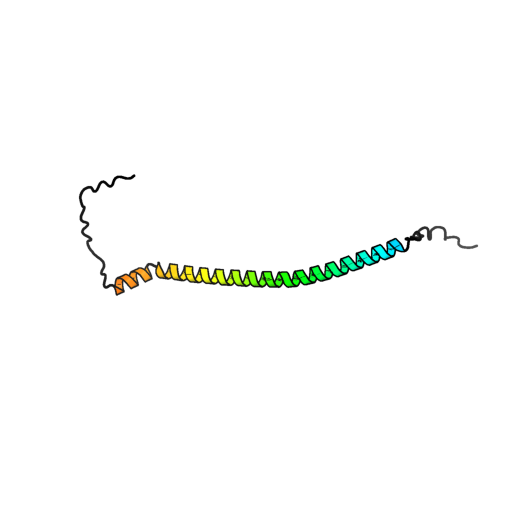88 SER A N 1
ATOM 702 C CA . SER A 1 88 ? -28.753 -12.443 34.073 1.00 70.25 88 SER A CA 1
ATOM 703 C C . SER A 1 88 ? -28.193 -12.523 35.499 1.00 70.25 88 SER A C 1
ATOM 705 O O . SER A 1 88 ? -28.131 -13.600 36.081 1.00 70.25 88 SER A O 1
ATOM 707 N N . LEU A 1 89 ? -27.819 -11.377 36.073 1.00 75.44 89 LEU A N 1
ATOM 708 C CA . LEU A 1 89 ? -27.327 -11.250 37.445 1.00 75.44 89 LEU A CA 1
ATOM 709 C C . LEU A 1 89 ? -28.465 -11.136 38.475 1.00 75.44 89 LEU A C 1
ATOM 711 O O . LEU A 1 89 ? -28.194 -10.898 39.649 1.00 75.44 89 LEU A O 1
ATOM 715 N N . GLY A 1 90 ? -29.728 -11.285 38.055 1.00 70.00 90 GLY A N 1
ATOM 716 C CA . GLY A 1 90 ? -30.891 -11.209 38.942 1.00 70.00 90 GLY A CA 1
ATOM 717 C C . GLY A 1 90 ? -31.115 -9.824 39.557 1.00 70.00 90 GLY A C 1
ATOM 718 O O . GLY A 1 90 ? -31.811 -9.711 40.564 1.00 70.00 90 GLY A O 1
ATOM 719 N N . MET A 1 91 ? -30.522 -8.770 38.988 1.00 67.06 91 MET A N 1
ATOM 720 C CA . MET A 1 91 ? -30.671 -7.416 39.513 1.00 67.06 91 MET A CA 1
ATOM 721 C C . MET A 1 91 ? -32.021 -6.819 39.102 1.00 67.06 91 MET A C 1
ATOM 723 O O . MET A 1 91 ? -32.360 -6.767 37.920 1.00 67.06 91 MET A O 1
ATOM 727 N N . VAL A 1 92 ? -32.780 -6.349 40.093 1.00 70.25 92 VAL A N 1
ATOM 728 C CA . VAL A 1 92 ? -34.069 -5.657 39.933 1.00 70.25 92 VAL A CA 1
ATOM 729 C C . VAL A 1 92 ? -33.892 -4.150 40.124 1.00 70.25 92 VAL A C 1
ATOM 731 O O . VAL A 1 92 ? -33.005 -3.710 40.855 1.00 70.25 92 VAL A O 1
ATOM 734 N N . SER A 1 93 ? -34.716 -3.345 39.449 1.00 67.50 93 SER A N 1
ATOM 735 C CA . SER A 1 93 ? -34.652 -1.881 39.543 1.00 67.50 93 SER A CA 1
ATOM 736 C C . SER A 1 93 ? -34.936 -1.422 40.976 1.00 67.50 93 SER A C 1
ATOM 738 O O . SER A 1 93 ? -35.997 -1.718 41.521 1.00 67.50 93 SER A O 1
ATOM 740 N N . ALA A 1 94 ? -33.998 -0.699 41.591 1.00 68.62 94 ALA A N 1
ATOM 741 C CA . ALA A 1 94 ? -34.176 -0.156 42.933 1.00 68.62 94 ALA A CA 1
ATOM 742 C C . ALA A 1 94 ? -35.093 1.078 42.882 1.00 68.62 94 ALA A C 1
ATOM 744 O O . ALA A 1 94 ? -34.691 2.124 42.378 1.00 68.62 94 ALA A O 1
ATOM 745 N N . GLU A 1 95 ? -36.319 0.966 43.401 1.00 72.06 95 GLU A N 1
ATOM 746 C CA . GLU A 1 95 ? -37.305 2.062 43.392 1.00 72.06 95 GLU A CA 1
ATOM 747 C C . GLU A 1 95 ? -36.911 3.250 44.281 1.00 72.06 95 GLU A C 1
ATOM 749 O O . GLU A 1 95 ? -37.309 4.375 44.003 1.00 72.06 95 GLU A O 1
ATOM 754 N N . ASN A 1 96 ? -36.120 3.027 45.337 1.00 69.25 96 ASN A N 1
ATOM 755 C CA . ASN A 1 96 ? -35.707 4.076 46.272 1.00 69.25 96 ASN A CA 1
ATOM 756 C C . ASN A 1 96 ? -34.277 3.831 46.783 1.00 69.25 96 ASN A C 1
ATOM 758 O O . ASN A 1 96 ? -34.098 3.210 47.834 1.00 69.25 96 ASN A O 1
ATOM 762 N N . PRO A 1 97 ? -33.236 4.287 46.065 1.00 68.31 97 PRO A N 1
ATOM 763 C CA . PRO A 1 97 ? -31.872 4.204 46.569 1.00 68.31 97 PRO A CA 1
ATOM 764 C C . PRO A 1 97 ? -31.707 5.117 47.795 1.00 68.31 97 PRO A C 1
ATOM 766 O O . PRO A 1 97 ? -31.714 6.343 47.688 1.00 68.31 97 PRO A O 1
ATOM 769 N N . GLN A 1 98 ? -31.554 4.522 48.982 1.00 73.00 98 GLN A N 1
ATOM 770 C CA . GLN A 1 98 ? -31.130 5.260 50.171 1.00 73.00 98 GLN A CA 1
ATOM 771 C C . GLN A 1 98 ? -29.630 5.532 50.085 1.00 73.00 98 GLN A C 1
ATOM 773 O O . GLN A 1 98 ? -28.799 4.646 50.286 1.00 73.00 98 GLN A O 1
ATOM 778 N N . TYR A 1 99 ? -29.285 6.780 49.789 1.00 75.12 99 TYR A N 1
ATOM 779 C CA . TYR A 1 99 ? -27.909 7.249 49.826 1.00 75.12 99 TYR A CA 1
ATOM 780 C C . TYR A 1 99 ? -27.538 7.632 51.256 1.00 75.12 99 TYR A C 1
ATOM 782 O O . TYR A 1 99 ? -28.112 8.549 51.844 1.00 75.12 99 TYR A O 1
ATOM 790 N N . ILE A 1 100 ? -26.551 6.938 51.816 1.00 76.25 100 ILE A N 1
ATOM 791 C CA . ILE A 1 100 ?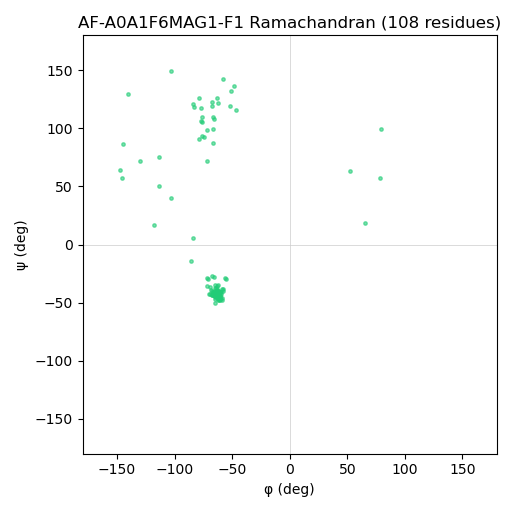 -25.961 7.318 53.096 1.00 76.25 100 ILE A CA 1
ATOM 792 C C . ILE A 1 100 ? -25.024 8.496 52.817 1.00 76.25 100 ILE A C 1
ATOM 794 O O . ILE A 1 100 ? -23.954 8.326 52.236 1.00 76.25 100 ILE A O 1
ATOM 798 N N . ASN A 1 101 ? -2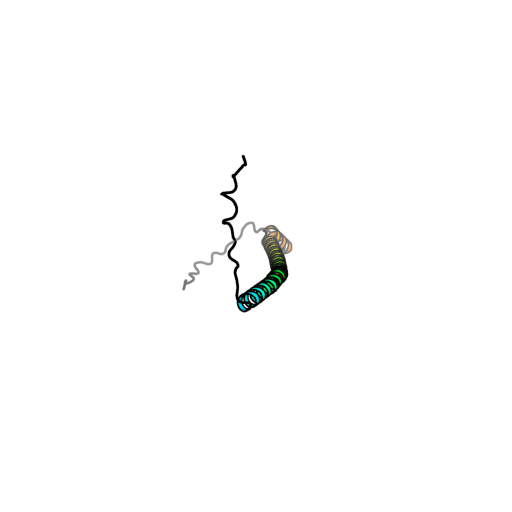5.427 9.704 53.214 1.00 69.19 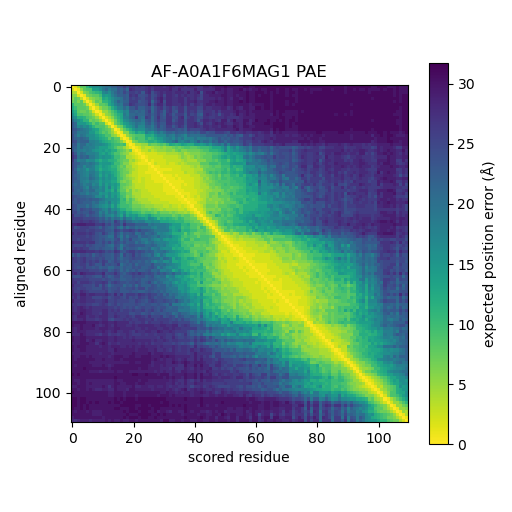101 ASN A N 1
ATOM 799 C CA . ASN A 1 101 ? -24.537 10.861 53.221 1.00 69.19 101 ASN A CA 1
ATOM 800 C C . ASN A 1 101 ? -23.571 10.721 54.403 1.00 69.19 101 ASN A C 1
ATOM 802 O O . ASN A 1 101 ? -23.878 11.135 55.522 1.00 69.19 101 ASN A O 1
ATOM 806 N N . LEU A 1 102 ? -22.402 10.120 54.165 1.00 72.38 102 LEU A N 1
ATOM 807 C CA . LEU A 1 102 ? -21.286 10.224 55.100 1.00 72.38 102 LEU A CA 1
ATOM 808 C C . LEU A 1 102 ? -20.836 11.688 55.110 1.00 72.38 102 LEU A C 1
ATOM 810 O O . LEU A 1 102 ? -20.301 12.190 54.122 1.00 72.38 102 LEU A O 1
ATOM 814 N N . GLY A 1 103 ? -21.121 12.387 56.207 1.00 65.75 103 GLY A N 1
ATOM 815 C CA . GLY A 1 103 ? -20.800 13.800 56.367 1.00 65.75 103 GLY A CA 1
ATOM 816 C C . GLY A 1 103 ? -19.331 14.090 56.054 1.00 65.75 103 GLY A C 1
ATOM 817 O O . GLY A 1 103 ? -18.437 13.560 56.704 1.00 65.75 103 GLY A O 1
ATOM 818 N N . GLY A 1 104 ? -19.108 14.941 55.049 1.00 66.19 104 GLY A N 1
ATOM 819 C CA . GLY A 1 104 ? -17.883 15.715 54.851 1.00 66.19 104 GLY A CA 1
ATOM 820 C C . GLY A 1 104 ? -16.566 14.939 54.850 1.00 66.19 104 GLY A C 1
ATOM 821 O O . GLY A 1 104 ? -15.696 15.228 55.666 1.00 66.19 104 GLY A O 1
ATOM 822 N N . SER A 1 105 ? -16.352 14.029 53.895 1.00 63.66 105 SER A N 1
ATOM 823 C CA . SER A 1 105 ? -14.980 13.623 53.563 1.00 63.66 105 SER A CA 1
ATOM 824 C C . SER A 1 105 ? -14.338 14.697 52.680 1.00 63.66 105 SER A C 1
ATOM 826 O O . SER A 1 105 ? -14.479 14.703 51.457 1.00 63.66 105 SER A O 1
ATOM 828 N N . VAL A 1 106 ? -13.674 15.663 53.318 1.00 65.81 106 VAL A N 1
ATOM 829 C CA . VAL A 1 106 ? -12.801 16.624 52.637 1.00 65.81 106 VAL A CA 1
ATOM 830 C C . VAL A 1 106 ? -11.546 15.869 52.207 1.00 65.81 106 VAL A C 1
ATOM 832 O O . VAL A 1 106 ? -10.642 15.638 53.006 1.00 65.81 106 VAL A O 1
ATOM 835 N N . VAL A 1 107 ? -11.496 15.450 50.945 1.00 69.25 107 VAL A N 1
ATOM 836 C CA . VAL A 1 107 ? -10.274 14.904 50.346 1.00 69.25 107 VAL A CA 1
ATOM 837 C C . VAL A 1 107 ? -9.404 16.055 49.846 1.00 69.25 107 VAL A C 1
ATOM 839 O O . VAL A 1 107 ? -9.828 16.874 49.030 1.00 69.25 107 VAL A O 1
ATOM 842 N N . ALA A 1 108 ? -8.180 16.149 50.367 1.00 60.19 108 ALA A N 1
ATOM 843 C CA . ALA A 1 108 ? -7.212 17.149 49.937 1.00 60.19 108 ALA A CA 1
ATOM 844 C C . ALA A 1 108 ? -6.773 16.865 48.491 1.00 60.19 108 ALA A C 1
ATOM 846 O O . ALA A 1 108 ? -6.216 15.808 48.193 1.00 60.19 108 ALA A O 1
ATOM 847 N N . ARG A 1 109 ? -7.027 17.818 47.590 1.00 65.19 109 ARG A N 1
ATOM 848 C CA . ARG A 1 109 ? -6.512 17.806 46.217 1.00 65.19 109 ARG A CA 1
ATOM 849 C C . ARG A 1 109 ? -5.042 18.232 46.259 1.00 65.19 109 ARG A C 1
ATOM 851 O O . ARG A 1 109 ? -4.757 19.340 46.710 1.00 65.19 109 ARG A O 1
ATOM 858 N N . ARG A 1 110 ? -4.136 17.343 45.850 1.00 57.09 110 ARG A N 1
ATOM 859 C CA . ARG A 1 110 ? -2.700 17.628 45.718 1.00 57.09 110 ARG A CA 1
ATOM 860 C C . ARG A 1 110 ? -2.379 18.165 44.330 1.00 57.09 110 ARG A C 1
ATOM 862 O O . ARG A 1 110 ? -3.096 17.770 43.382 1.00 57.09 110 ARG A O 1
#